Protein AF-A0A1C4DXA0-F1 (afdb_monomer_lite)

Radius of gyration: 23.09 Å; chains: 1; bounding box: 52×22×66 Å

Sequence (86 aa):
M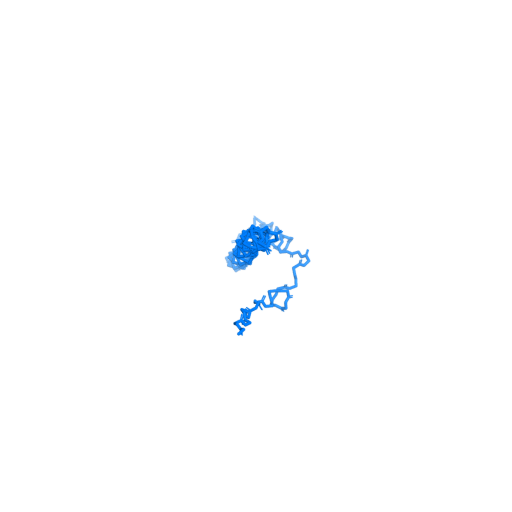HEITRWDLDRLYPIEDIVTPILRLKEQYYATKDVEILSKLIQSIEKAEYYLYCRSAEESISSDLTISTMTVKDLKKRSTASNTEK

Structure (mmCIF, N/CA/C/O backbone):
data_AF-A0A1C4DXA0-F1
#
_entry.id   AF-A0A1C4DXA0-F1
#
loop_
_atom_site.group_PDB
_atom_site.id
_atom_site.type_symbol
_atom_site.label_atom_id
_atom_site.label_alt_id
_atom_site.label_comp_id
_atom_site.label_asym_id
_atom_site.label_entity_id
_atom_site.label_seq_id
_atom_site.pdbx_PDB_ins_code
_atom_site.Cartn_x
_atom_site.Cartn_y
_atom_site.Cartn_z
_atom_site.occupancy
_atom_site.B_iso_or_equiv
_atom_site.auth_seq_id
_atom_site.auth_comp_id
_atom_site.auth_asym_id
_atom_site.auth_atom_id
_atom_site.pdbx_PDB_model_num
ATOM 1 N N . MET A 1 1 ? 22.005 -10.331 -22.985 1.00 40.25 1 MET A N 1
ATOM 2 C CA . MET A 1 1 ? 20.692 -9.665 -22.880 1.00 40.25 1 MET A CA 1
ATOM 3 C C . MET A 1 1 ? 20.255 -9.884 -21.443 1.00 40.25 1 MET A C 1
ATOM 5 O O . MET A 1 1 ? 19.883 -10.998 -21.111 1.00 40.25 1 MET A O 1
ATOM 9 N N . HIS A 1 2 ? 20.484 -8.918 -20.553 1.00 44.88 2 HIS A N 1
ATOM 10 C CA . HIS A 1 2 ? 19.931 -9.015 -19.204 1.00 44.88 2 HIS A CA 1
ATOM 11 C C . HIS A 1 2 ? 18.472 -8.604 -19.340 1.00 44.88 2 HIS A C 1
ATOM 13 O O . HIS A 1 2 ? 18.174 -7.416 -19.431 1.00 44.88 2 HIS A O 1
ATOM 19 N N . GLU A 1 3 ? 17.584 -9.589 -19.468 1.00 45.19 3 GLU A N 1
ATOM 20 C CA . GLU A 1 3 ? 16.184 -9.383 -19.127 1.00 45.19 3 GLU A CA 1
ATOM 21 C C . GLU A 1 3 ? 16.193 -8.968 -17.662 1.00 45.19 3 GLU A C 1
ATOM 23 O O . GLU A 1 3 ? 16.334 -9.789 -16.759 1.00 45.19 3 GLU A O 1
ATOM 28 N N . ILE A 1 4 ? 16.176 -7.657 -17.428 1.00 50.28 4 ILE A N 1
ATOM 29 C CA . ILE A 1 4 ? 15.779 -7.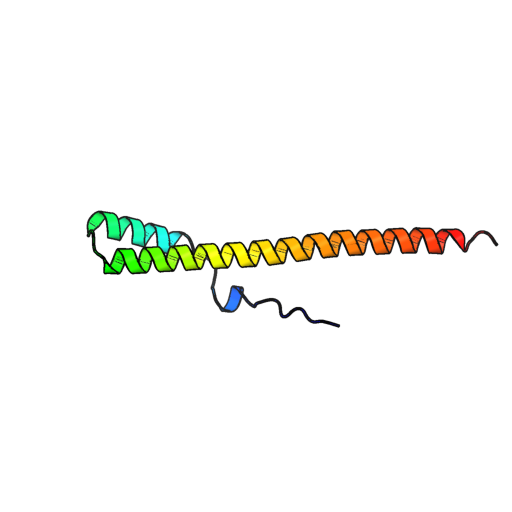122 -16.139 1.00 50.28 4 ILE A CA 1
ATOM 30 C C . ILE A 1 4 ? 14.391 -7.707 -15.954 1.00 50.28 4 ILE A C 1
ATOM 32 O O . ILE A 1 4 ? 13.479 -7.356 -16.705 1.00 50.28 4 ILE A O 1
ATOM 36 N N . THR A 1 5 ? 14.273 -8.675 -15.051 1.00 53.53 5 THR A N 1
ATOM 37 C CA . THR A 1 5 ? 13.011 -9.259 -14.628 1.00 53.53 5 THR A CA 1
ATOM 38 C C . THR A 1 5 ? 12.158 -8.088 -14.156 1.00 53.53 5 THR A C 1
ATOM 40 O O . THR A 1 5 ? 12.303 -7.636 -13.022 1.00 53.53 5 THR A O 1
ATOM 43 N N . ARG A 1 6 ? 11.366 -7.501 -15.064 1.00 54.25 6 ARG A N 1
ATOM 44 C CA . ARG A 1 6 ? 10.372 -6.484 -14.729 1.00 54.25 6 ARG A CA 1
ATOM 45 C C . ARG A 1 6 ? 9.520 -7.144 -13.668 1.00 54.25 6 ARG A C 1
ATOM 47 O O . ARG A 1 6 ? 8.987 -8.230 -13.906 1.00 54.25 6 ARG A O 1
ATOM 54 N N . TRP A 1 7 ? 9.512 -6.566 -12.477 1.00 58.59 7 TRP A N 1
ATOM 55 C CA . TRP A 1 7 ? 8.700 -7.100 -11.407 1.00 58.59 7 TRP A CA 1
ATOM 56 C C . TRP A 1 7 ? 7.273 -6.972 -11.920 1.00 58.59 7 TRP A C 1
ATOM 58 O O . TRP A 1 7 ? 6.843 -5.882 -12.283 1.00 58.59 7 TRP A O 1
ATOM 68 N N . ASP A 1 8 ? 6.574 -8.095 -12.072 1.00 61.66 8 ASP A N 1
ATOM 69 C CA . ASP A 1 8 ? 5.185 -8.107 -12.526 1.00 61.66 8 ASP A CA 1
ATOM 70 C C . ASP A 1 8 ? 4.306 -7.589 -11.3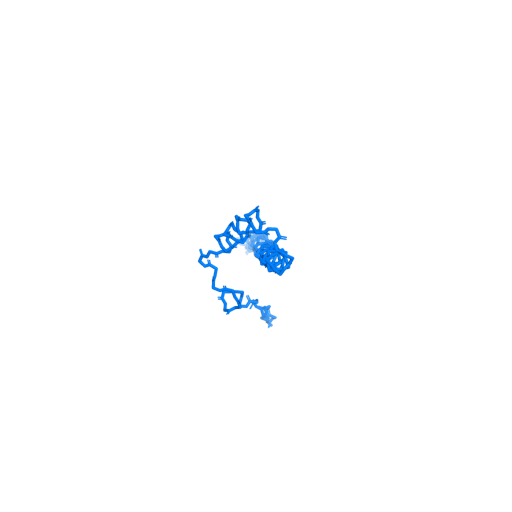75 1.00 61.66 8 ASP A C 1
ATOM 72 O O . ASP A 1 8 ? 3.605 -8.332 -10.686 1.00 61.66 8 ASP A O 1
ATOM 76 N N . LEU A 1 9 ? 4.469 -6.296 -11.079 1.00 59.88 9 LEU A N 1
ATOM 77 C CA . LEU A 1 9 ? 3.820 -5.564 -10.000 1.00 59.88 9 LEU A CA 1
ATOM 78 C C . LEU A 1 9 ? 2.305 -5.574 -10.194 1.00 59.88 9 LEU A C 1
ATOM 80 O O . LEU A 1 9 ? 1.589 -5.705 -9.206 1.00 59.88 9 LEU A O 1
ATOM 84 N N . ASP A 1 10 ? 1.845 -5.562 -11.449 1.00 59.91 10 ASP A N 1
ATOM 85 C CA . ASP A 1 10 ? 0.434 -5.701 -11.828 1.00 59.91 10 ASP A CA 1
ATOM 86 C C . ASP A 1 10 ? -0.163 -7.056 -11.410 1.00 59.91 10 ASP A C 1
ATOM 88 O O . ASP A 1 10 ? -1.355 -7.156 -11.117 1.00 59.91 10 ASP A O 1
ATOM 92 N N . ARG A 1 11 ? 0.653 -8.115 -11.317 1.00 62.72 11 ARG A N 1
ATOM 93 C CA . ARG A 1 11 ? 0.205 -9.441 -10.862 1.00 62.72 11 ARG A CA 1
ATOM 94 C C . ARG A 1 11 ? 0.207 -9.591 -9.342 1.00 62.72 11 ARG A C 1
ATOM 96 O O . ARG A 1 11 ? -0.615 -10.330 -8.801 1.00 62.72 11 ARG A O 1
ATOM 103 N N . LEU A 1 12 ? 1.127 -8.928 -8.642 1.00 57.72 12 LEU A N 1
ATOM 104 C CA . LEU A 1 12 ? 1.193 -8.938 -7.171 1.00 57.72 12 LEU A CA 1
ATOM 105 C C . LEU A 1 12 ? 0.186 -7.970 -6.530 1.00 57.72 12 LEU A C 1
ATOM 107 O O . LEU A 1 12 ? -0.237 -8.175 -5.389 1.00 57.72 12 LEU A O 1
ATOM 111 N N . TYR A 1 13 ? -0.199 -6.929 -7.262 1.00 57.41 13 TYR A N 1
ATOM 112 C CA . TYR A 1 13 ? -1.102 -5.882 -6.824 1.00 57.41 13 TYR A CA 1
ATOM 113 C C . TYR A 1 13 ? -2.034 -5.562 -7.991 1.00 57.41 13 TYR A C 1
ATOM 115 O O . TYR A 1 13 ? -1.602 -4.904 -8.920 1.00 57.41 13 TYR A O 1
ATOM 123 N N . PRO A 1 14 ? -3.306 -5.981 -7.994 1.00 60.47 14 PRO A N 1
ATOM 124 C CA . PRO A 1 14 ? -4.257 -5.485 -8.980 1.00 60.47 14 PRO A CA 1
ATOM 125 C C . PRO A 1 14 ? -4.548 -4.010 -8.641 1.00 60.47 14 PRO A C 1
ATOM 127 O O . PRO A 1 14 ? -5.352 -3.715 -7.756 1.00 60.47 14 PRO A O 1
ATOM 130 N N . ILE A 1 15 ? -3.806 -3.077 -9.248 1.00 60.22 15 ILE A N 1
ATOM 131 C CA . ILE A 1 15 ? -3.803 -1.638 -8.911 1.00 60.22 15 ILE A CA 1
ATOM 132 C C . ILE A 1 15 ? -4.897 -0.909 -9.683 1.00 60.22 15 ILE A C 1
ATOM 134 O O . ILE A 1 15 ? -4.640 0.046 -10.411 1.00 60.22 15 ILE A O 1
ATOM 138 N N . GLU A 1 16 ? -6.141 -1.342 -9.540 1.00 62.56 16 GLU A N 1
ATOM 139 C CA . GLU A 1 16 ? -7.231 -0.439 -9.912 1.00 62.56 16 GLU A CA 1
ATOM 140 C C . GLU A 1 16 ? -7.461 0.588 -8.796 1.00 62.56 16 GLU A C 1
ATOM 142 O O . GLU A 1 16 ? -7.768 1.739 -9.093 1.00 62.56 16 GLU A O 1
ATOM 147 N N . ASP A 1 17 ? -7.218 0.231 -7.523 1.00 69.81 17 ASP A N 1
ATOM 148 C CA . ASP A 1 17 ? -7.395 1.170 -6.413 1.00 69.81 17 ASP A CA 1
ATOM 149 C C . ASP A 1 17 ? -6.683 0.764 -5.103 1.00 69.81 17 ASP A C 1
ATOM 151 O O . ASP A 1 17 ? -7.182 -0.038 -4.310 1.00 69.81 17 ASP A O 1
ATOM 155 N N . ILE A 1 18 ? -5.513 1.355 -4.840 1.00 78.25 18 ILE A N 1
ATOM 156 C CA . ILE A 1 18 ? -4.787 1.202 -3.561 1.00 78.25 18 ILE A CA 1
ATOM 157 C C . ILE A 1 18 ? -5.207 2.237 -2.505 1.00 78.25 18 ILE A C 1
ATOM 159 O O . ILE A 1 18 ? -4.859 2.092 -1.334 1.00 78.25 18 ILE A O 1
ATOM 163 N N . VAL A 1 19 ? -5.961 3.273 -2.887 1.00 82.25 19 VAL A N 1
ATOM 164 C CA . VAL A 1 19 ? -6.272 4.430 -2.031 1.00 82.25 19 VAL A CA 1
ATOM 165 C C . VAL A 1 19 ? -7.595 4.233 -1.291 1.00 82.25 19 VAL A C 1
ATOM 167 O O . VAL A 1 19 ? -7.679 4.492 -0.088 1.00 82.25 19 VAL A O 1
ATOM 170 N N . THR A 1 20 ? -8.623 3.722 -1.966 1.00 85.44 20 THR A N 1
ATOM 171 C CA . THR A 1 20 ? -9.948 3.485 -1.370 1.00 85.44 20 THR A CA 1
ATOM 172 C C . THR A 1 20 ? -9.925 2.528 -0.175 1.00 85.44 20 THR A C 1
ATOM 174 O O . THR A 1 20 ? -10.567 2.839 0.835 1.00 85.44 20 THR A O 1
ATOM 177 N N . PRO A 1 21 ? -9.179 1.402 -0.192 1.00 86.81 21 PRO A N 1
ATOM 178 C CA . PRO A 1 21 ? -9.069 0.530 0.978 1.00 86.81 21 PRO A CA 1
ATOM 179 C C . PRO A 1 21 ? -8.483 1.252 2.201 1.00 86.81 21 PRO A C 1
ATOM 181 O O . PRO A 1 21 ? -8.988 1.087 3.313 1.00 86.81 21 PRO A O 1
ATOM 184 N N . ILE A 1 22 ? -7.468 2.099 1.994 1.00 90.56 22 ILE A N 1
ATOM 185 C CA . ILE A 1 22 ? -6.821 2.893 3.050 1.00 90.56 22 ILE A CA 1
ATOM 186 C C . ILE A 1 22 ? -7.800 3.922 3.624 1.00 90.56 22 ILE A C 1
ATOM 188 O O . ILE A 1 22 ? -7.912 4.052 4.844 1.00 90.56 22 ILE A O 1
ATOM 192 N N . LEU A 1 23 ? -8.547 4.630 2.769 1.00 91.31 23 LEU A N 1
ATOM 193 C CA . LEU A 1 23 ? -9.551 5.609 3.202 1.00 91.31 23 LEU A CA 1
ATOM 194 C C . LEU A 1 23 ? -10.652 4.963 4.051 1.00 91.31 23 LEU A C 1
ATOM 196 O O . LEU A 1 23 ? -10.979 5.476 5.122 1.00 91.31 23 LEU A O 1
ATOM 200 N N . ARG A 1 24 ? -11.164 3.802 3.632 1.00 91.94 24 ARG A N 1
ATOM 201 C CA . ARG A 1 24 ? -12.169 3.058 4.403 1.00 91.94 24 ARG A CA 1
ATOM 202 C C . ARG A 1 24 ? -11.626 2.611 5.762 1.00 91.94 24 ARG A C 1
ATOM 204 O O . ARG A 1 24 ? -12.310 2.764 6.772 1.00 91.94 24 ARG A O 1
ATOM 211 N N . LEU A 1 25 ? -10.406 2.075 5.807 1.00 92.56 25 LEU A N 1
ATOM 212 C CA . LEU A 1 25 ? -9.770 1.648 7.059 1.00 92.56 25 LEU A CA 1
ATOM 213 C C . LEU A 1 25 ? -9.523 2.828 8.004 1.00 92.56 25 LEU A C 1
ATOM 215 O O . LEU A 1 25 ? -9.721 2.702 9.212 1.00 92.56 25 LEU A O 1
ATOM 219 N N . LYS A 1 26 ? -9.158 3.992 7.460 1.00 93.12 26 LYS A N 1
ATOM 220 C CA . LYS A 1 26 ? -9.028 5.237 8.219 1.00 93.12 26 LYS A CA 1
ATOM 221 C C . LYS A 1 26 ? -10.356 5.602 8.882 1.00 93.12 26 LYS A C 1
ATOM 223 O O . LYS A 1 26 ? -10.386 5.795 10.094 1.00 93.12 26 LYS A O 1
ATOM 228 N N . GLU A 1 27 ? -11.445 5.680 8.121 1.00 94.38 27 GLU A N 1
ATOM 229 C CA . GLU A 1 27 ? -12.774 6.010 8.657 1.00 94.38 27 GLU A CA 1
ATOM 230 C C . GLU A 1 27 ? -13.221 5.021 9.738 1.00 94.38 27 GLU A C 1
ATOM 232 O O . GLU A 1 27 ? -13.660 5.436 10.813 1.00 94.38 27 GLU A O 1
ATOM 237 N N . GLN A 1 28 ? -13.029 3.722 9.496 1.00 92.38 28 GLN A N 1
ATOM 238 C CA . GLN A 1 28 ? -13.331 2.677 10.472 1.00 92.38 28 GLN A CA 1
ATOM 239 C C . GLN A 1 28 ? -12.519 2.844 11.757 1.00 92.38 28 GLN A C 1
ATOM 241 O O . GLN A 1 28 ? -13.097 2.814 12.839 1.00 92.38 28 GLN A O 1
ATOM 246 N N . TYR A 1 29 ? -11.211 3.092 11.662 1.00 94.19 29 TYR A N 1
ATOM 247 C CA . TYR A 1 29 ? -10.374 3.323 12.837 1.00 94.19 29 TYR A CA 1
ATOM 248 C C . TYR A 1 29 ? -10.806 4.569 13.618 1.00 94.19 29 TYR A C 1
ATOM 250 O O . TYR A 1 29 ? -10.831 4.552 14.848 1.00 94.19 29 TYR A O 1
ATOM 258 N N . TYR A 1 30 ? -11.180 5.659 12.942 1.00 92.25 30 TYR A N 1
ATOM 259 C CA . TYR A 1 30 ? -11.680 6.848 13.636 1.00 92.25 30 TYR A CA 1
ATOM 260 C C . TYR A 1 30 ? -12.988 6.585 14.385 1.00 92.25 30 TYR A C 1
ATOM 262 O O . TYR A 1 30 ? -13.165 7.158 15.462 1.00 92.25 30 TYR A O 1
ATOM 270 N N . ALA A 1 31 ? -13.851 5.718 13.851 1.00 94.81 31 ALA A N 1
ATOM 271 C CA . ALA A 1 31 ? -15.121 5.347 14.463 1.00 94.81 31 ALA A CA 1
ATOM 272 C C . ALA A 1 31 ? -14.968 4.348 15.621 1.00 94.81 31 ALA A C 1
ATOM 274 O O . ALA A 1 31 ? -15.615 4.512 16.651 1.00 94.81 31 ALA A O 1
ATOM 275 N N . THR A 1 32 ? -14.124 3.322 15.474 1.00 95.00 32 THR A N 1
ATOM 276 C CA . THR A 1 32 ? -14.027 2.220 16.448 1.00 95.00 32 THR A CA 1
ATOM 277 C C . THR A 1 32 ? -12.868 2.363 17.428 1.00 95.00 32 THR A C 1
ATOM 279 O O . THR A 1 32 ? -12.932 1.804 18.518 1.00 95.00 32 THR A O 1
ATOM 282 N N . LYS A 1 33 ? -11.803 3.088 17.052 1.00 93.62 33 LYS A N 1
ATOM 283 C CA . LYS A 1 33 ? -10.506 3.129 17.757 1.00 93.62 33 LYS A CA 1
ATOM 284 C C . LYS A 1 33 ? -9.884 1.743 17.975 1.00 93.62 33 LYS A C 1
ATOM 286 O O . LYS A 1 33 ? -9.097 1.550 18.897 1.00 93.62 33 LYS A O 1
ATOM 291 N N . ASP A 1 34 ? -10.222 0.795 17.106 1.00 95.94 34 ASP A N 1
ATOM 292 C CA . ASP A 1 34 ? -9.770 -0.591 17.181 1.00 95.94 34 ASP A CA 1
ATOM 293 C C . ASP A 1 34 ? -8.312 -0.740 16.705 1.00 95.94 34 ASP A C 1
ATOM 295 O O . ASP A 1 34 ? -7.932 -0.277 15.624 1.00 95.94 34 ASP A O 1
ATOM 299 N N . VAL A 1 35 ? -7.494 -1.410 17.517 1.00 93.25 35 VAL A N 1
ATOM 300 C CA . VAL A 1 35 ? -6.067 -1.651 17.263 1.00 93.25 35 VAL A CA 1
ATOM 301 C C . VAL A 1 35 ? -5.843 -2.612 16.088 1.00 93.25 35 VAL A C 1
ATOM 303 O O . VAL A 1 35 ? -4.866 -2.469 15.353 1.00 93.25 35 VAL A O 1
ATOM 306 N N . GLU A 1 36 ? -6.749 -3.559 15.849 1.00 94.94 36 GLU A N 1
ATOM 307 C CA . GLU A 1 36 ? -6.687 -4.460 14.698 1.00 94.94 36 GLU A CA 1
ATOM 308 C C . GLU A 1 36 ? -6.917 -3.691 13.390 1.00 94.94 36 GLU A C 1
ATOM 310 O O . GLU A 1 36 ? -6.215 -3.906 12.398 1.00 94.94 36 GLU A O 1
ATOM 315 N N . ILE A 1 37 ? -7.853 -2.736 13.394 1.00 92.62 37 ILE A N 1
ATOM 316 C CA . ILE A 1 37 ? -8.097 -1.854 12.244 1.00 92.62 37 ILE A CA 1
ATOM 317 C C . ILE A 1 37 ? -6.903 -0.924 12.026 1.00 92.62 37 ILE A C 1
ATOM 319 O O . ILE A 1 37 ? -6.491 -0.728 10.883 1.00 92.62 37 ILE A O 1
ATOM 323 N N . LEU A 1 38 ? -6.295 -0.415 13.101 1.00 93.25 38 LEU A N 1
ATOM 324 C CA . LEU A 1 38 ? -5.060 0.363 13.013 1.00 93.25 38 LEU A CA 1
ATOM 325 C C . LEU A 1 38 ? -3.920 -0.445 12.378 1.00 93.25 38 LEU A C 1
ATOM 327 O O . LEU A 1 38 ? -3.229 0.063 11.500 1.00 93.25 38 LEU A O 1
ATOM 331 N N . SER A 1 39 ? -3.747 -1.710 12.768 1.00 94.75 39 SER A N 1
ATOM 332 C CA . SER A 1 39 ? -2.729 -2.586 12.179 1.00 94.75 39 SER A CA 1
ATOM 333 C C . SER A 1 39 ? -2.970 -2.811 10.682 1.00 94.75 39 SER A C 1
ATOM 335 O O . SER A 1 39 ? -2.053 -2.648 9.878 1.00 94.75 39 SER A O 1
ATOM 337 N N . LYS A 1 40 ? -4.218 -3.090 10.282 1.00 92.38 40 LYS A N 1
ATOM 338 C CA . LYS A 1 40 ? -4.607 -3.238 8.867 1.00 92.38 40 LYS A CA 1
ATOM 339 C C . LYS A 1 40 ? -4.400 -1.950 8.068 1.00 92.38 40 LYS A C 1
ATOM 341 O O . LYS A 1 40 ? -3.990 -2.010 6.908 1.00 92.38 40 LYS A O 1
ATOM 346 N N . LEU A 1 41 ? -4.668 -0.794 8.677 1.00 92.88 41 LEU A N 1
ATOM 347 C CA . LEU A 1 41 ? -4.433 0.517 8.076 1.00 92.88 41 LEU A CA 1
ATOM 348 C C . LEU A 1 41 ? -2.940 0.742 7.815 1.00 92.88 41 LEU A C 1
ATOM 350 O O . LEU A 1 41 ? -2.581 1.084 6.692 1.00 92.88 41 LEU A O 1
ATOM 354 N N . ILE A 1 42 ? -2.083 0.502 8.813 1.00 93.19 42 ILE A N 1
ATOM 355 C CA . ILE A 1 42 ? -0.623 0.640 8.683 1.00 93.19 42 ILE A CA 1
ATOM 356 C C . ILE A 1 42 ? -0.094 -0.280 7.582 1.00 93.19 42 ILE A C 1
ATOM 358 O O . ILE A 1 42 ? 0.561 0.197 6.661 1.00 93.19 42 ILE A O 1
ATOM 362 N N . GLN A 1 43 ? -0.465 -1.564 7.603 1.00 90.81 43 GLN A N 1
ATOM 363 C CA . GLN A 1 43 ? -0.046 -2.521 6.574 1.00 90.81 43 GLN A CA 1
ATOM 364 C C . GLN A 1 43 ? -0.471 -2.083 5.170 1.00 90.81 43 GLN A C 1
ATOM 366 O O . GLN A 1 43 ? 0.283 -2.239 4.215 1.00 90.81 43 GLN A O 1
ATOM 371 N N . SER A 1 44 ? -1.676 -1.524 5.027 1.00 89.44 44 SER A N 1
ATOM 372 C CA . SER A 1 44 ? -2.166 -1.037 3.733 1.00 89.44 44 SER A CA 1
ATOM 373 C C . SER A 1 44 ? -1.389 0.192 3.247 1.00 89.44 44 SER A C 1
ATOM 375 O O . SER A 1 44 ? -1.150 0.312 2.047 1.00 89.44 44 SER A O 1
ATOM 377 N N . ILE A 1 45 ? -0.962 1.071 4.160 1.00 90.38 45 ILE A N 1
ATOM 378 C CA . ILE A 1 45 ? -0.122 2.238 3.853 1.00 90.38 45 ILE A CA 1
ATOM 379 C C . ILE A 1 45 ? 1.277 1.795 3.414 1.00 90.38 45 ILE A C 1
ATOM 381 O O . ILE A 1 45 ? 1.694 2.155 2.318 1.00 90.38 45 ILE A O 1
ATOM 385 N N . GLU A 1 46 ? 1.962 0.958 4.198 1.00 90.50 46 GLU A N 1
ATOM 386 C CA . GLU A 1 46 ? 3.304 0.443 3.865 1.00 90.50 46 GLU A CA 1
ATOM 387 C C . GLU A 1 46 ? 3.306 -0.270 2.506 1.00 90.50 46 GLU A C 1
ATOM 389 O O . GLU A 1 46 ? 4.189 -0.091 1.666 1.00 90.50 46 GLU A O 1
ATOM 394 N N . LYS A 1 47 ? 2.252 -1.053 2.263 1.00 85.88 47 LYS A N 1
ATOM 395 C CA . LYS A 1 47 ? 2.016 -1.765 1.013 1.00 85.88 47 LYS A CA 1
ATOM 396 C C . LYS A 1 47 ? 1.864 -0.805 -0.181 1.00 85.88 47 LYS A C 1
ATOM 398 O O . LYS A 1 47 ? 2.399 -1.082 -1.256 1.00 85.88 47 LYS A O 1
ATOM 403 N N . ALA A 1 48 ? 1.161 0.315 -0.007 1.00 86.56 48 ALA A N 1
ATOM 404 C CA . ALA A 1 48 ? 1.003 1.341 -1.039 1.00 86.56 48 ALA A CA 1
ATOM 405 C C . ALA A 1 48 ? 2.299 2.131 -1.289 1.00 86.56 48 ALA A C 1
ATOM 407 O O . ALA A 1 48 ? 2.647 2.378 -2.443 1.00 86.56 48 ALA A O 1
ATOM 408 N N . GLU A 1 49 ? 3.037 2.485 -0.236 1.00 87.12 49 GLU A N 1
ATOM 409 C CA . GLU A 1 49 ? 4.334 3.164 -0.347 1.00 87.12 49 GLU A CA 1
ATOM 410 C C . GLU A 1 49 ? 5.348 2.315 -1.113 1.00 87.12 49 GLU A C 1
ATOM 412 O O . GLU A 1 49 ? 5.996 2.806 -2.038 1.00 87.12 49 GLU A O 1
ATOM 417 N N . TYR A 1 50 ? 5.436 1.023 -0.786 1.00 84.25 50 TYR A N 1
ATOM 418 C CA . TYR A 1 50 ? 6.314 0.091 -1.486 1.00 84.25 50 TYR A CA 1
ATOM 419 C C . TYR A 1 50 ? 5.960 -0.017 -2.972 1.00 84.25 50 TYR A C 1
ATOM 421 O O . TYR A 1 50 ? 6.837 0.055 -3.833 1.00 84.25 50 TYR A O 1
ATOM 429 N N . TYR A 1 51 ? 4.667 -0.125 -3.287 1.00 82.56 51 TYR A N 1
ATOM 430 C CA . TYR A 1 51 ? 4.200 -0.167 -4.669 1.00 82.56 51 TYR A CA 1
ATOM 431 C C . TYR A 1 51 ? 4.594 1.099 -5.457 1.00 82.56 51 TYR A C 1
ATOM 433 O O . TYR A 1 51 ? 5.133 1.003 -6.563 1.00 82.56 51 TYR A O 1
ATOM 441 N N . LEU A 1 52 ? 4.376 2.286 -4.879 1.00 81.81 52 LEU A N 1
ATOM 442 C CA . LEU A 1 52 ? 4.739 3.563 -5.504 1.00 81.81 52 LEU A CA 1
ATOM 443 C C . LEU A 1 52 ? 6.253 3.705 -5.691 1.00 81.81 52 LEU A C 1
ATOM 445 O O . LEU A 1 52 ? 6.701 4.189 -6.732 1.00 81.81 52 LEU A O 1
ATOM 449 N N . TYR A 1 53 ? 7.043 3.249 -4.719 1.00 83.38 53 TYR A N 1
ATOM 450 C CA . TYR A 1 53 ? 8.498 3.223 -4.822 1.00 83.38 53 TYR A CA 1
ATOM 451 C C . TYR A 1 53 ? 8.965 2.353 -5.994 1.00 83.38 53 TYR A C 1
ATOM 453 O O . TYR A 1 53 ? 9.762 2.808 -6.815 1.00 83.38 53 TYR A O 1
ATOM 461 N N . CYS A 1 54 ? 8.431 1.134 -6.121 1.00 79.50 54 CYS A N 1
ATOM 462 C CA . CYS A 1 54 ? 8.762 0.237 -7.225 1.00 79.50 54 CYS A CA 1
ATOM 463 C C . CYS A 1 54 ? 8.415 0.847 -8.590 1.00 79.50 54 CYS A C 1
ATOM 465 O O . CYS A 1 54 ? 9.254 0.833 -9.488 1.00 79.50 54 CYS A O 1
ATOM 467 N N . ARG A 1 55 ? 7.227 1.450 -8.737 1.00 74.88 55 ARG A N 1
ATOM 468 C CA . ARG A 1 55 ? 6.831 2.133 -9.982 1.00 74.88 55 ARG A CA 1
ATOM 469 C C . ARG A 1 55 ? 7.755 3.293 -10.335 1.00 74.88 55 ARG A C 1
ATOM 471 O O . ARG A 1 55 ? 8.189 3.395 -11.477 1.00 74.88 55 ARG A O 1
ATOM 478 N N . SER A 1 56 ? 8.094 4.126 -9.355 1.00 75.44 56 SER A N 1
ATOM 479 C CA . SER A 1 56 ? 9.016 5.250 -9.543 1.00 75.44 56 SER A CA 1
ATOM 480 C C . SER A 1 56 ? 10.416 4.781 -9.960 1.00 75.44 56 SER A C 1
ATOM 482 O O . SER A 1 56 ? 11.023 5.342 -10.874 1.00 75.44 56 SER A O 1
ATOM 484 N N . ALA A 1 57 ? 10.918 3.702 -9.351 1.00 75.00 57 ALA A N 1
ATOM 485 C CA . ALA A 1 57 ? 12.202 3.112 -9.716 1.00 75.00 57 ALA A CA 1
ATOM 486 C C . ALA A 1 57 ? 12.201 2.551 -11.152 1.00 75.00 57 ALA A C 1
ATOM 488 O O . ALA A 1 57 ? 13.162 2.762 -11.894 1.00 75.00 57 ALA A O 1
ATOM 489 N N . GLU A 1 58 ? 11.125 1.880 -11.573 1.00 71.19 58 GLU A N 1
ATOM 490 C CA . GLU A 1 58 ? 10.974 1.382 -12.946 1.00 71.19 58 GLU A CA 1
ATOM 491 C C . GLU A 1 58 ? 10.889 2.513 -13.983 1.00 71.19 58 GLU A C 1
ATOM 493 O O . GLU A 1 58 ? 11.529 2.437 -15.037 1.00 71.19 58 GLU A O 1
ATOM 498 N N . GLU A 1 59 ? 10.143 3.578 -13.684 1.00 68.19 59 GLU A N 1
ATOM 499 C CA . GLU A 1 59 ? 10.037 4.763 -14.544 1.00 68.19 59 GLU A CA 1
ATOM 500 C C . GLU A 1 59 ? 11.386 5.488 -14.678 1.00 68.19 59 GLU A C 1
ATOM 502 O O . GLU A 1 59 ? 11.775 5.850 -15.790 1.00 68.19 59 GLU A O 1
ATOM 507 N N . SER A 1 60 ? 12.145 5.608 -13.583 1.00 65.44 60 SER A N 1
ATOM 508 C CA . SER A 1 60 ? 13.487 6.209 -13.565 1.00 65.44 60 SER A CA 1
ATOM 509 C C . SER A 1 60 ? 14.487 5.447 -14.451 1.00 65.44 60 SER A C 1
ATOM 511 O O . SER A 1 60 ? 15.148 6.032 -15.316 1.00 65.44 60 SER A O 1
ATOM 513 N N . ILE A 1 61 ? 14.526 4.113 -14.337 1.00 64.25 61 ILE A N 1
ATOM 514 C CA . ILE A 1 61 ? 15.367 3.2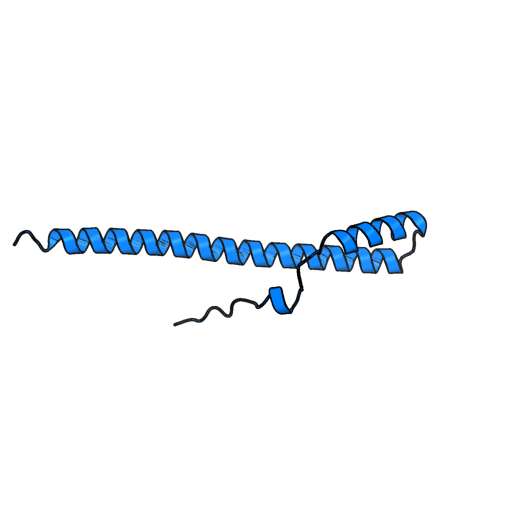53 -15.190 1.00 64.25 61 ILE A CA 1
ATOM 515 C C . ILE A 1 61 ? 14.969 3.392 -16.667 1.00 64.25 61 ILE A C 1
ATOM 517 O O . ILE A 1 61 ? 15.829 3.443 -17.551 1.00 64.25 61 ILE A O 1
ATOM 521 N N . SER A 1 62 ? 13.667 3.481 -16.952 1.00 62.88 62 SER A N 1
ATOM 522 C CA . SER A 1 62 ? 13.160 3.683 -18.312 1.00 62.88 62 SER A CA 1
ATOM 523 C C . SER A 1 62 ? 13.594 5.033 -18.897 1.00 62.88 62 SER A C 1
ATOM 525 O O . SER A 1 62 ? 13.990 5.099 -20.068 1.00 62.88 62 SER A O 1
ATOM 527 N N . SER A 1 63 ? 13.560 6.113 -18.109 1.00 66.38 63 SER A N 1
ATOM 528 C CA . SER A 1 63 ? 14.036 7.427 -18.558 1.00 66.38 63 SER A CA 1
ATOM 529 C C . SER A 1 63 ? 15.538 7.441 -18.844 1.00 66.38 63 SER A C 1
ATOM 531 O O . SER A 1 63 ? 15.943 7.894 -19.917 1.00 66.38 63 SER A O 1
ATOM 533 N N . ASP A 1 64 ? 16.357 6.858 -17.969 1.00 66.88 64 ASP A N 1
ATOM 534 C CA . ASP A 1 64 ? 17.815 6.816 -18.138 1.00 66.88 64 ASP A CA 1
ATOM 535 C C . ASP A 1 64 ? 18.242 5.971 -19.345 1.00 66.88 64 ASP A C 1
ATOM 537 O O . ASP A 1 64 ? 19.154 6.342 -20.097 1.00 66.88 64 ASP A O 1
ATOM 541 N N . LEU A 1 65 ? 17.546 4.856 -19.591 1.00 67.81 65 LEU A N 1
ATOM 542 C CA . LEU A 1 65 ? 17.769 4.020 -20.769 1.00 67.81 65 LEU A CA 1
ATOM 543 C C . LEU A 1 65 ? 17.387 4.751 -22.062 1.00 67.81 65 LEU A C 1
ATOM 545 O O . LEU A 1 65 ? 18.080 4.623 -23.076 1.00 67.81 65 LEU A O 1
ATOM 549 N N . THR A 1 66 ? 16.310 5.539 -22.032 1.00 69.31 66 THR A N 1
ATOM 550 C CA . THR A 1 66 ? 15.863 6.347 -23.175 1.00 69.31 66 THR A CA 1
ATOM 551 C C . THR A 1 66 ? 16.890 7.425 -23.512 1.00 69.31 66 THR A C 1
ATOM 553 O O . THR A 1 66 ? 17.307 7.522 -24.669 1.00 69.31 66 THR A O 1
ATOM 556 N N . ILE A 1 67 ? 17.370 8.167 -22.507 1.00 71.75 67 ILE A N 1
ATOM 557 C CA . ILE A 1 67 ? 18.423 9.182 -22.663 1.00 71.75 67 ILE A CA 1
ATOM 558 C C . ILE A 1 67 ? 19.694 8.538 -23.227 1.00 71.75 67 ILE A C 1
ATOM 560 O O . ILE A 1 67 ? 20.195 8.969 -24.265 1.00 71.75 67 ILE A O 1
ATOM 564 N N . SER A 1 68 ? 20.162 7.446 -22.617 1.00 72.06 68 SER A N 1
ATOM 565 C CA . SER A 1 68 ? 21.362 6.729 -23.069 1.00 72.06 68 SER A CA 1
ATOM 566 C C . SER A 1 68 ? 21.231 6.220 -24.510 1.00 72.06 68 SER A C 1
ATOM 568 O O . SER A 1 68 ? 22.160 6.340 -25.310 1.00 72.06 68 SER A O 1
ATOM 570 N N . THR A 1 69 ? 20.060 5.700 -24.889 1.00 72.75 69 THR A N 1
ATOM 571 C CA . THR A 1 69 ? 19.792 5.218 -26.255 1.00 72.75 69 THR A CA 1
ATOM 572 C C . THR A 1 69 ? 19.787 6.360 -27.271 1.00 72.75 69 THR A C 1
ATOM 574 O O . THR A 1 69 ? 20.318 6.204 -28.376 1.00 72.75 69 THR A O 1
ATOM 577 N N . MET A 1 70 ? 19.215 7.514 -26.914 1.00 74.88 70 MET A N 1
ATOM 578 C CA . MET A 1 70 ? 19.251 8.716 -27.750 1.00 74.88 70 MET A CA 1
ATOM 579 C C . MET A 1 70 ? 20.688 9.200 -27.953 1.00 74.88 70 MET A C 1
ATOM 581 O O . MET A 1 70 ? 21.097 9.415 -29.094 1.00 74.88 70 MET A O 1
ATOM 585 N N . THR A 1 71 ? 21.489 9.271 -26.887 1.00 80.00 71 THR A N 1
ATOM 586 C CA . THR A 1 71 ? 22.904 9.657 -26.970 1.00 80.00 71 THR A CA 1
ATOM 587 C C . THR A 1 71 ? 23.707 8.703 -27.861 1.00 80.00 71 THR A C 1
ATOM 589 O O . TH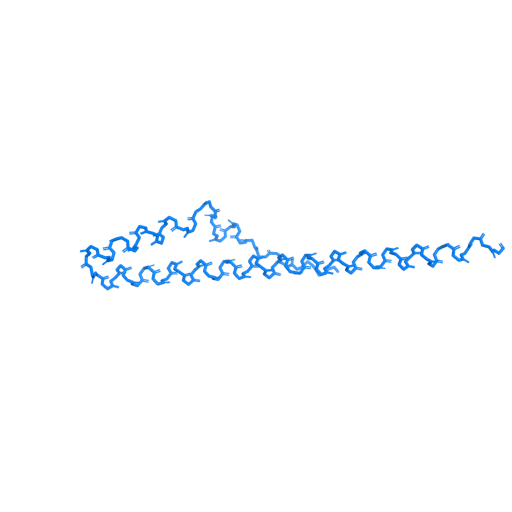R A 1 71 ? 24.477 9.155 -28.709 1.00 80.00 71 THR A O 1
ATOM 592 N N . VAL A 1 72 ? 23.499 7.386 -27.750 1.00 78.75 72 VAL A N 1
ATOM 593 C CA . VAL A 1 72 ? 24.166 6.393 -28.615 1.00 78.75 72 VAL A CA 1
ATOM 594 C C . VAL A 1 72 ? 23.756 6.550 -30.084 1.00 78.75 72 VAL A C 1
ATOM 596 O O . VAL A 1 72 ? 24.611 6.471 -30.969 1.00 78.75 72 VAL A O 1
ATOM 599 N N . LYS A 1 73 ? 22.472 6.802 -30.374 1.00 81.69 73 LYS A N 1
ATOM 600 C CA . LYS A 1 73 ? 22.001 7.071 -31.745 1.00 81.69 73 LYS A CA 1
ATOM 601 C C . LYS A 1 73 ? 22.640 8.328 -32.333 1.00 81.69 73 LYS A C 1
ATOM 603 O O . LYS A 1 73 ? 23.081 8.291 -33.483 1.00 81.69 73 LYS A O 1
ATOM 608 N N . ASP A 1 74 ? 22.742 9.398 -31.554 1.00 79.19 74 ASP A N 1
ATOM 609 C CA . ASP A 1 74 ? 23.371 10.647 -31.987 1.00 79.19 74 ASP A CA 1
ATOM 610 C C . ASP A 1 74 ? 24.869 10.477 -32.259 1.00 79.19 74 ASP A C 1
ATOM 612 O O . ASP A 1 74 ? 25.370 10.929 -33.294 1.00 79.19 74 ASP A O 1
ATOM 616 N N . LEU A 1 75 ? 25.585 9.759 -31.390 1.00 81.62 75 LEU A N 1
ATOM 617 C CA . LEU A 1 75 ? 26.997 9.425 -31.601 1.00 81.62 75 LEU A CA 1
ATO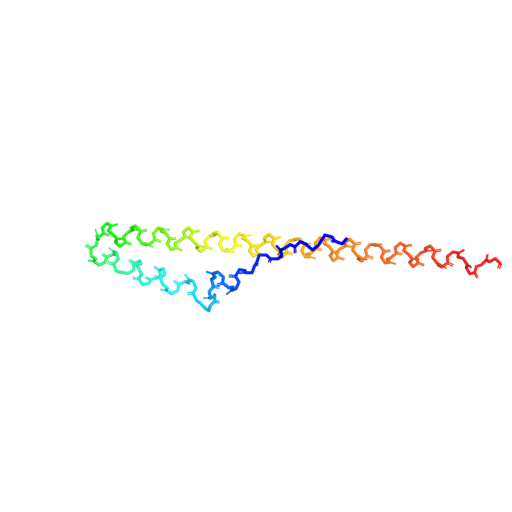M 618 C C . LEU A 1 75 ? 27.200 8.556 -32.848 1.00 81.62 75 LEU A C 1
ATOM 620 O O . LEU A 1 75 ? 28.127 8.794 -33.627 1.00 81.62 75 LEU A O 1
ATOM 624 N N . LYS A 1 76 ? 26.312 7.585 -33.087 1.00 76.31 76 LYS A N 1
ATOM 625 C CA . LYS A 1 76 ? 26.349 6.741 -34.288 1.00 76.31 76 LYS A CA 1
ATOM 626 C C . LYS A 1 76 ? 26.107 7.554 -35.557 1.00 76.31 76 LYS A C 1
ATOM 628 O O . LYS A 1 76 ? 26.842 7.401 -36.523 1.00 76.31 76 LYS A O 1
ATOM 633 N N . LYS A 1 77 ? 25.134 8.467 -35.544 1.00 77.25 77 LYS A N 1
ATOM 634 C CA . LYS A 1 77 ? 24.847 9.349 -36.682 1.00 77.25 77 LYS A CA 1
ATOM 635 C C . LYS A 1 77 ? 26.037 10.251 -37.018 1.00 77.25 77 LYS A C 1
ATOM 637 O O . LYS A 1 77 ? 26.386 10.380 -38.190 1.00 77.25 77 LYS A O 1
ATOM 642 N N . ARG A 1 78 ? 26.690 10.828 -36.001 1.00 70.25 78 ARG A N 1
ATOM 643 C CA . ARG A 1 78 ? 27.908 11.640 -36.175 1.00 70.25 78 ARG A CA 1
ATOM 644 C C . ARG A 1 78 ? 29.061 10.829 -36.765 1.00 70.25 78 ARG A C 1
ATOM 646 O O . ARG A 1 78 ? 29.699 11.286 -37.703 1.00 70.25 78 ARG A O 1
ATOM 653 N N . SER A 1 79 ? 29.286 9.615 -36.269 1.00 65.50 79 SER A N 1
ATOM 654 C CA . SER A 1 79 ? 30.361 8.743 -36.764 1.00 65.50 79 SER A CA 1
ATOM 655 C C . SER A 1 79 ? 30.098 8.185 -38.168 1.00 65.50 79 SER A C 1
ATOM 657 O O . SER A 1 79 ? 31.042 8.010 -38.931 1.00 65.50 79 SER A O 1
ATOM 659 N N . THR A 1 80 ? 28.839 7.972 -38.564 1.00 58.84 80 THR A N 1
ATOM 660 C CA . THR A 1 80 ? 28.502 7.590 -39.947 1.00 58.84 80 THR A CA 1
ATOM 661 C C . THR A 1 80 ? 28.528 8.763 -40.927 1.00 58.84 80 THR A C 1
ATOM 663 O O . THR A 1 80 ? 28.812 8.548 -42.098 1.00 58.84 80 THR A O 1
ATOM 666 N N . ALA A 1 81 ? 28.272 9.998 -40.477 1.00 55.78 81 ALA A N 1
ATOM 667 C CA . ALA A 1 81 ? 28.332 11.184 -41.336 1.00 55.78 81 ALA A CA 1
ATOM 668 C C . ALA A 1 81 ? 29.772 11.519 -41.769 1.00 55.78 81 ALA A C 1
ATOM 670 O O . ALA A 1 81 ? 29.989 11.880 -42.922 1.00 55.78 81 ALA A O 1
ATOM 671 N N . SER A 1 82 ? 30.763 11.302 -40.896 1.00 51.47 82 SER A N 1
ATOM 672 C CA . SER A 1 82 ? 32.188 11.496 -41.214 1.00 51.47 82 SER A CA 1
ATOM 673 C C . SER A 1 82 ? 32.771 10.486 -42.215 1.00 51.47 82 SER A C 1
ATOM 675 O O . SER A 1 82 ? 33.893 10.680 -42.666 1.00 51.47 82 SER A O 1
ATOM 677 N N . ASN A 1 83 ? 32.037 9.430 -42.587 1.00 47.34 83 ASN A N 1
ATOM 678 C CA . ASN A 1 83 ? 32.494 8.415 -43.547 1.00 47.34 83 ASN A CA 1
ATOM 679 C C . ASN A 1 83 ? 31.987 8.639 -44.987 1.00 47.34 83 ASN A C 1
ATOM 681 O O . ASN A 1 83 ? 32.159 7.758 -45.826 1.00 47.34 83 ASN A O 1
ATOM 685 N N . THR A 1 84 ? 31.382 9.796 -45.284 1.00 46.88 84 THR A N 1
ATOM 686 C CA . THR A 1 84 ? 30.848 10.131 -46.626 1.00 46.88 84 THR A CA 1
ATOM 687 C C . THR A 1 84 ? 31.617 11.249 -47.340 1.00 46.88 84 THR A C 1
ATOM 689 O O . THR A 1 84 ? 31.160 11.745 -48.363 1.00 46.88 84 THR A O 1
ATOM 692 N N . GLU A 1 85 ? 32.784 11.640 -46.824 1.00 47.94 85 GLU A N 1
ATOM 693 C CA . GLU A 1 85 ? 33.711 12.576 -47.479 1.00 47.94 85 GLU A CA 1
ATOM 694 C C . GLU A 1 85 ? 35.111 11.956 -47.597 1.00 47.94 85 GLU A C 1
ATOM 696 O O . GLU A 1 85 ? 36.105 12.502 -47.113 1.00 47.94 85 GLU A O 1
ATOM 701 N N . LYS A 1 86 ? 35.200 10.783 -48.232 1.00 40.94 86 LYS A N 1
ATOM 702 C CA . LYS A 1 86 ? 36.473 10.290 -48.760 1.00 40.94 86 LYS A CA 1
ATOM 703 C C . LYS A 1 86 ? 36.324 9.765 -50.175 1.00 40.94 86 LYS A C 1
ATOM 705 O O . LYS A 1 86 ? 35.391 8.963 -50.395 1.00 40.94 86 LYS A O 1
#

pLDDT: mean 74.91, std 15.75, range [40.25, 95.94]

Secondary structure (DSSP, 8-state):
--------HHHHS-TT-SHHHHHHHHHHHHHH--HHHHHHHHHHHHHHHHHHHHHHHHHHHHHHHHHHHHHHHHHHHHHHHTTS--

Organism: NCBI:txid1890302

Foldseek 3Di:
DPPPVLPPLCVVDVVPDLPVVLVVLVVVCVVPVDPVSVVVNVVSVVVVVVSVVSVVVVVVVVVVVVVVVVVVVVVVVVVVVVVPPD